Protein AF-A0A3S1DMP3-F1 (afdb_monomer_lite)

Radius of gyration: 12.72 Å; chains: 1; bounding box: 32×28×38 Å

pLDDT: mean 84.3, std 13.63, range [36.03, 95.69]

Foldseek 3Di:
DDDDPLVVVLVVLVVVLVVVDVWDWDADPNFTETEDADPVSVVVSQVCCCVPPVDGPCSNGVYYHYDDPPDD

Secondary structure (DSSP, 8-state):
---SHHHHHHHHHHHHHHHHS--EEEEETTEEEEEESSHHHHHHHHHHHHHHHS--HHHH-SEEEE------

Sequence (72 aa):
MATSRGFVEQDYVIEHIRQTFQCTVLWCEGRACLEYGTEEELYHISKYIQESFDKDLLDVFFTAIESIPLES

Structure (mmCIF, N/CA/C/O backbone):
data_AF-A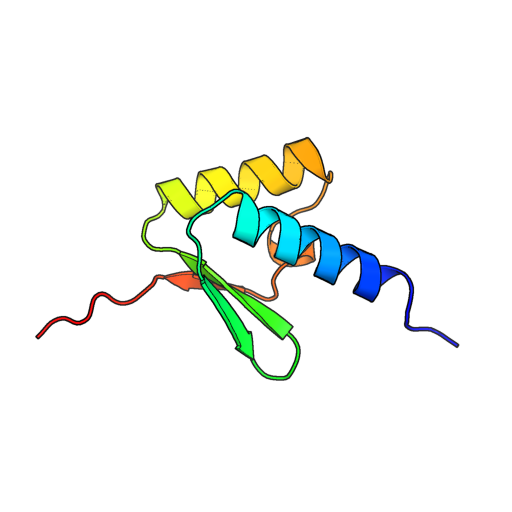0A3S1DMP3-F1
#
_entry.id   AF-A0A3S1DMP3-F1
#
loop_
_atom_site.group_PDB
_atom_site.id
_atom_site.type_symbol
_atom_site.label_atom_id
_atom_site.label_alt_id
_atom_site.label_comp_id
_atom_site.label_asym_id
_atom_site.label_entity_id
_atom_site.label_seq_id
_atom_site.pdbx_PDB_ins_code
_atom_site.Cartn_x
_atom_site.Cartn_y
_atom_site.Cartn_z
_atom_site.occupancy
_atom_site.B_iso_or_equiv
_atom_site.auth_seq_id
_atom_site.auth_comp_id
_atom_site.auth_asym_id
_atom_site.auth_atom_id
_atom_site.pdbx_PDB_model_num
ATOM 1 N N . MET A 1 1 ? 20.226 -18.517 -9.526 1.00 36.03 1 MET A N 1
ATOM 2 C CA . MET A 1 1 ? 20.435 -17.092 -9.197 1.00 36.03 1 MET A CA 1
ATOM 3 C C . MET A 1 1 ? 19.121 -16.375 -9.441 1.00 36.03 1 MET A C 1
ATOM 5 O O . MET A 1 1 ? 18.865 -15.917 -10.545 1.00 36.03 1 MET A O 1
ATOM 9 N N . ALA A 1 2 ? 18.231 -16.420 -8.454 1.00 53.88 2 ALA A N 1
ATOM 10 C CA . ALA A 1 2 ? 17.054 -15.558 -8.438 1.00 53.88 2 ALA A CA 1
ATOM 11 C C . ALA A 1 2 ? 17.469 -14.211 -7.817 1.00 53.88 2 ALA A C 1
ATOM 13 O O . ALA A 1 2 ? 18.626 -14.060 -7.456 1.00 53.88 2 ALA A O 1
ATOM 14 N N . THR A 1 3 ? 16.537 -13.284 -7.627 1.00 49.47 3 THR A N 1
ATOM 15 C CA . THR A 1 3 ? 16.676 -12.132 -6.712 1.00 49.47 3 THR A CA 1
ATOM 16 C C . THR A 1 3 ? 17.470 -10.934 -7.246 1.00 49.47 3 THR A C 1
ATOM 18 O O . THR A 1 3 ? 18.675 -10.828 -7.033 1.00 49.47 3 THR A O 1
ATOM 21 N N . SER A 1 4 ? 16.790 -10.002 -7.926 1.00 53.66 4 SER A N 1
ATOM 22 C CA . SER A 1 4 ? 17.090 -8.551 -7.818 1.00 53.66 4 SER A CA 1
ATOM 23 C C . SER A 1 4 ? 16.159 -7.672 -8.659 1.00 53.66 4 SER A C 1
ATOM 25 O O . SER A 1 4 ? 15.844 -6.572 -8.230 1.00 53.66 4 SER A O 1
ATOM 27 N N . ARG A 1 5 ? 15.666 -8.133 -9.820 1.00 51.56 5 ARG A N 1
ATOM 28 C CA . ARG A 1 5 ? 14.869 -7.259 -10.712 1.00 51.56 5 ARG A CA 1
ATOM 29 C C . ARG A 1 5 ? 13.500 -6.858 -10.150 1.00 51.56 5 ARG A C 1
ATOM 31 O O . ARG A 1 5 ? 13.129 -5.705 -10.293 1.00 51.56 5 ARG A O 1
ATOM 38 N N . GLY A 1 6 ? 12.797 -7.763 -9.465 1.00 56.19 6 GLY A N 1
ATOM 39 C CA . GLY A 1 6 ? 11.490 -7.447 -8.867 1.00 56.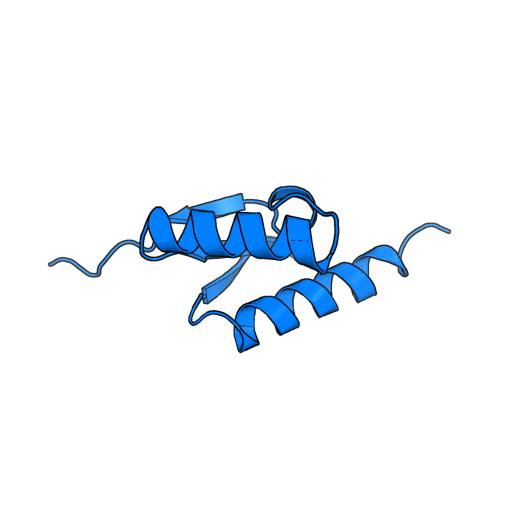19 6 GLY A CA 1
ATOM 40 C C . GLY A 1 6 ? 11.567 -6.517 -7.650 1.00 56.19 6 GLY A C 1
ATOM 41 O O . GLY A 1 6 ? 10.663 -5.722 -7.435 1.00 56.19 6 GLY A O 1
ATOM 42 N N . PHE A 1 7 ? 12.669 -6.564 -6.891 1.00 58.47 7 PHE A N 1
ATOM 43 C CA . PHE A 1 7 ? 12.834 -5.754 -5.678 1.00 58.47 7 PHE A CA 1
ATOM 44 C C . PHE A 1 7 ? 13.029 -4.270 -6.008 1.00 58.47 7 PHE A C 1
ATOM 46 O O . PHE A 1 7 ? 12.434 -3.417 -5.368 1.00 58.47 7 PHE A O 1
ATOM 53 N N . VAL A 1 8 ? 13.805 -3.965 -7.056 1.00 62.44 8 VAL A N 1
ATOM 54 C CA . VAL A 1 8 ? 14.009 -2.582 -7.528 1.00 62.44 8 VAL A CA 1
ATOM 55 C C . VAL A 1 8 ? 12.700 -1.973 -8.036 1.00 62.44 8 VAL A C 1
ATOM 57 O O . VAL A 1 8 ? 12.446 -0.793 -7.827 1.00 62.44 8 VAL A O 1
ATOM 60 N N . GLU A 1 9 ? 11.856 -2.779 -8.681 1.00 81.12 9 GLU A N 1
ATOM 61 C CA . GLU A 1 9 ? 10.558 -2.321 -9.175 1.00 81.12 9 GLU A CA 1
ATOM 62 C C . GLU A 1 9 ? 9.559 -2.098 -8.034 1.00 81.12 9 GLU A C 1
ATOM 64 O O . GLU A 1 9 ? 8.854 -1.098 -8.033 1.00 81.12 9 GLU A O 1
ATOM 69 N N . GLN A 1 10 ? 9.522 -2.984 -7.034 1.00 83.75 10 GLN A N 1
ATOM 70 C CA . GLN A 1 10 ? 8.672 -2.810 -5.855 1.00 83.75 10 GLN A CA 1
ATOM 71 C C . GLN A 1 10 ? 9.065 -1.565 -5.047 1.00 83.75 10 GLN A C 1
ATOM 73 O O . GLN A 1 10 ? 8.195 -0.771 -4.704 1.00 83.75 10 GLN A O 1
ATOM 78 N N . ASP A 1 11 ? 10.361 -1.359 -4.801 1.00 85.81 11 ASP A N 1
ATOM 79 C CA . ASP A 1 11 ? 10.875 -0.195 -4.066 1.00 85.81 11 ASP A CA 1
ATOM 80 C C . ASP A 1 11 ? 10.549 1.120 -4.798 1.00 85.81 11 ASP A C 1
ATOM 82 O O . ASP A 1 11 ? 10.080 2.080 -4.190 1.00 85.81 11 ASP A O 1
ATOM 86 N N . TYR A 1 12 ? 10.669 1.126 -6.133 1.00 89.62 12 TYR A N 1
ATOM 87 C CA . TYR A 1 12 ? 10.255 2.258 -6.964 1.00 89.62 12 TYR A CA 1
ATOM 88 C C . TYR A 1 12 ? 8.759 2.565 -6.840 1.00 89.62 12 TYR A C 1
ATOM 90 O O . TYR A 1 12 ? 8.384 3.724 -6.671 1.00 89.62 12 TYR A O 1
ATOM 98 N N . VAL A 1 13 ? 7.903 1.540 -6.909 1.00 90.88 13 VAL A N 1
ATOM 99 C CA . VAL A 1 13 ? 6.449 1.710 -6.775 1.00 90.88 13 VAL A CA 1
ATOM 100 C C . VAL A 1 13 ? 6.102 2.242 -5.382 1.00 90.88 13 VAL A C 1
ATOM 102 O O . VAL A 1 13 ? 5.328 3.189 -5.271 1.00 90.88 13 VAL A O 1
ATOM 105 N N . ILE A 1 14 ? 6.714 1.698 -4.325 1.00 90.88 14 ILE A N 1
ATOM 106 C CA . ILE A 1 14 ? 6.518 2.150 -2.940 1.00 90.88 14 ILE A CA 1
ATOM 107 C C . ILE A 1 14 ? 6.902 3.624 -2.789 1.00 90.88 14 ILE A C 1
ATOM 109 O O . ILE A 1 14 ? 6.109 4.410 -2.272 1.00 90.88 14 ILE A O 1
ATOM 113 N N . GLU A 1 15 ? 8.082 4.024 -3.263 1.00 90.56 15 GLU A N 1
ATOM 114 C CA . GLU A 1 15 ? 8.523 5.420 -3.195 1.00 90.56 15 GLU A CA 1
ATOM 115 C C . GLU A 1 15 ? 7.602 6.346 -4.004 1.00 90.56 15 GLU A C 1
ATOM 117 O O . GLU A 1 15 ? 7.277 7.443 -3.550 1.00 90.56 15 GLU A O 1
ATOM 122 N N . HIS A 1 16 ? 7.107 5.896 -5.161 1.00 91.62 16 HIS A N 1
ATOM 123 C CA . HIS A 1 16 ? 6.166 6.672 -5.971 1.00 91.62 16 HIS A CA 1
ATOM 124 C C . HIS A 1 16 ? 4.823 6.884 -5.261 1.00 91.62 16 HIS A C 1
ATOM 126 O O . HIS A 1 16 ? 4.282 7.993 -5.259 1.00 91.62 16 HIS A O 1
ATOM 132 N N . ILE A 1 17 ? 4.298 5.843 -4.610 1.00 90.75 17 ILE A N 1
ATOM 133 C CA . ILE A 1 17 ? 3.065 5.925 -3.819 1.00 90.75 17 ILE A CA 1
ATOM 134 C C . ILE A 1 17 ? 3.262 6.877 -2.641 1.00 90.75 17 ILE A C 1
ATOM 136 O O . ILE A 1 17 ? 2.429 7.754 -2.450 1.00 90.75 17 ILE A O 1
ATOM 140 N N . ARG A 1 18 ? 4.383 6.789 -1.912 1.00 90.38 18 ARG A N 1
ATOM 141 C CA . ARG A 1 18 ? 4.695 7.688 -0.782 1.00 90.38 18 ARG A CA 1
ATOM 142 C C . ARG A 1 18 ? 4.814 9.160 -1.182 1.00 90.38 18 ARG A C 1
ATOM 144 O O . ARG A 1 18 ? 4.596 10.036 -0.354 1.00 90.38 18 ARG A O 1
ATOM 151 N N . GLN A 1 19 ? 5.205 9.443 -2.424 1.00 90.06 19 GLN A N 1
ATOM 152 C CA . GLN A 1 19 ? 5.242 10.810 -2.953 1.00 90.06 19 GLN A CA 1
ATOM 153 C C . GLN A 1 19 ? 3.872 11.296 -3.437 1.00 90.06 19 GLN A C 1
ATOM 155 O O . GLN A 1 19 ? 3.604 12.496 -3.406 1.00 90.06 19 GLN A O 1
ATOM 160 N N . THR A 1 20 ? 3.021 10.377 -3.893 1.00 90.69 20 THR A N 1
ATOM 161 C CA . THR A 1 20 ? 1.703 10.688 -4.466 1.00 90.69 20 THR A CA 1
ATOM 162 C C . THR A 1 20 ? 0.622 10.795 -3.391 1.00 90.69 20 THR A C 1
ATOM 164 O O . THR A 1 20 ? -0.245 11.663 -3.462 1.00 90.69 20 THR A O 1
ATOM 167 N N . PHE A 1 21 ? 0.692 9.937 -2.377 1.00 87.94 21 PHE A N 1
ATOM 168 C CA . PHE A 1 21 ? -0.255 9.839 -1.276 1.00 87.94 21 PHE A CA 1
ATOM 169 C C . PHE A 1 21 ? 0.449 10.186 0.034 1.00 87.94 21 PHE A C 1
ATOM 171 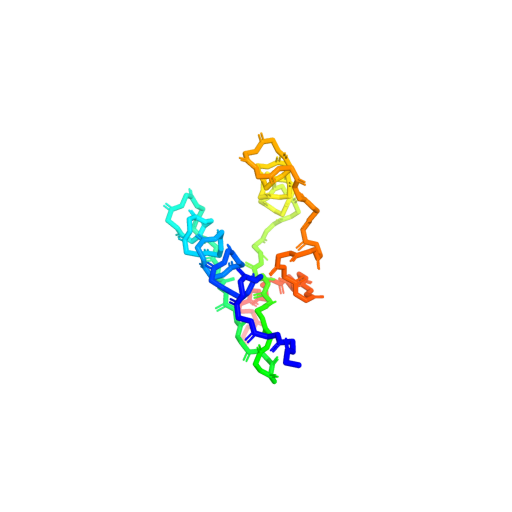O O . PHE A 1 21 ? 1.593 9.795 0.250 1.00 87.94 21 PHE A O 1
ATOM 178 N N . GLN A 1 22 ? -0.241 10.877 0.945 1.00 81.31 22 GLN A N 1
ATOM 179 C CA . GLN A 1 22 ? 0.258 11.129 2.305 1.00 81.31 22 GLN A CA 1
ATOM 180 C C . GLN A 1 22 ? 0.143 9.877 3.198 1.00 81.31 22 GLN A C 1
ATOM 182 O O . GLN A 1 22 ? -0.254 9.968 4.353 1.00 81.31 22 GLN A O 1
ATOM 187 N N . CYS A 1 23 ? 0.471 8.703 2.657 1.00 85.31 23 CYS A N 1
ATOM 188 C CA . CYS A 1 23 ? 0.383 7.426 3.352 1.00 85.31 23 CYS A CA 1
ATOM 189 C C . CYS A 1 23 ? 1.694 7.070 4.062 1.00 85.31 23 CYS A C 1
ATOM 191 O O . CYS A 1 23 ? 2.794 7.438 3.627 1.00 85.31 23 CYS A O 1
ATOM 193 N N . THR A 1 24 ? 1.586 6.262 5.111 1.00 89.62 24 THR A N 1
ATOM 194 C CA . THR A 1 24 ? 2.741 5.737 5.839 1.00 89.62 24 THR A CA 1
ATOM 195 C C . THR A 1 24 ? 3.072 4.340 5.325 1.00 89.62 24 THR A C 1
ATOM 197 O O . THR A 1 24 ? 2.191 3.515 5.108 1.00 89.62 24 THR A O 1
ATOM 200 N N . VAL A 1 25 ? 4.357 4.048 5.123 1.00 91.06 25 VAL A N 1
ATOM 201 C CA . VAL A 1 25 ? 4.811 2.693 4.781 1.00 91.06 25 VAL A CA 1
ATOM 202 C C . VAL A 1 25 ? 5.674 2.172 5.915 1.00 91.06 25 VAL A C 1
ATOM 204 O O . VAL A 1 25 ? 6.724 2.737 6.228 1.00 91.06 25 VAL A O 1
ATOM 207 N N . LEU A 1 26 ? 5.214 1.088 6.526 1.00 91.12 26 LEU A N 1
ATOM 208 C CA . LEU A 1 26 ? 5.905 0.382 7.592 1.00 91.12 26 LEU A CA 1
ATOM 209 C C . LEU A 1 26 ? 6.698 -0.784 7.008 1.00 91.12 26 LEU A C 1
ATOM 211 O O . LEU A 1 26 ? 6.320 -1.365 5.995 1.00 91.12 26 LEU A O 1
ATOM 215 N N . TRP A 1 27 ? 7.791 -1.156 7.664 1.00 89.44 27 TRP A N 1
ATOM 216 C CA . TRP A 1 27 ? 8.602 -2.300 7.255 1.00 89.44 27 TRP A CA 1
ATOM 217 C C . TRP A 1 27 ? 8.552 -3.372 8.340 1.00 89.44 27 TRP A C 1
ATOM 219 O O . TRP A 1 27 ? 9.122 -3.203 9.418 1.00 89.44 27 TRP A O 1
ATOM 229 N N . CYS A 1 28 ? 7.887 -4.488 8.049 1.00 82.50 28 CYS A N 1
ATOM 230 C CA . CYS A 1 28 ? 7.778 -5.640 8.941 1.00 82.50 28 CYS A CA 1
ATOM 231 C C . CYS A 1 28 ?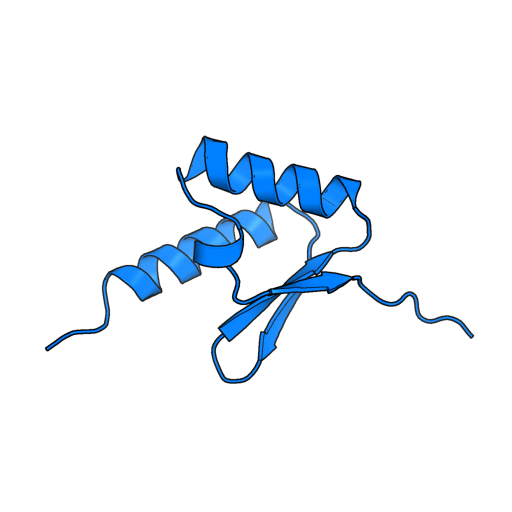 8.549 -6.818 8.340 1.00 82.50 28 CYS A C 1
ATOM 233 O O . CYS A 1 28 ? 8.214 -7.299 7.261 1.00 82.50 28 CYS A O 1
ATOM 235 N N . GLU A 1 29 ? 9.602 -7.277 9.024 1.00 82.62 29 GLU A N 1
ATOM 236 C CA . GLU A 1 29 ? 10.428 -8.420 8.584 1.00 82.62 29 GLU A CA 1
ATOM 237 C C . GLU A 1 29 ? 10.995 -8.271 7.154 1.00 82.62 29 GLU A C 1
ATOM 239 O O . GLU A 1 29 ? 11.134 -9.243 6.415 1.00 82.62 29 GLU A O 1
ATOM 244 N N . GLY A 1 30 ? 11.303 -7.038 6.739 1.00 83.62 30 GLY A N 1
ATOM 245 C CA . GLY A 1 30 ? 11.801 -6.745 5.389 1.00 83.62 30 GLY A CA 1
ATOM 246 C C . GLY A 1 30 ? 10.718 -6.692 4.307 1.00 83.62 30 GLY A C 1
ATOM 247 O O . GLY A 1 30 ? 11.049 -6.643 3.126 1.00 83.62 30 GLY A O 1
ATOM 248 N N . ARG A 1 31 ? 9.438 -6.685 4.691 1.00 85.62 31 ARG A N 1
ATOM 249 C CA . ARG A 1 31 ? 8.300 -6.501 3.789 1.00 85.62 31 ARG A CA 1
ATOM 250 C C . ARG A 1 31 ? 7.608 -5.171 4.065 1.00 85.62 31 ARG A C 1
ATOM 252 O O . ARG A 1 31 ? 7.413 -4.807 5.223 1.00 85.62 31 ARG A O 1
ATOM 259 N N . ALA A 1 32 ? 7.241 -4.465 3.002 1.00 90.81 32 ALA A N 1
ATOM 260 C CA . ALA A 1 32 ? 6.525 -3.203 3.100 1.00 90.81 32 ALA A CA 1
ATOM 261 C C . ALA A 1 32 ? 5.048 -3.445 3.428 1.00 90.81 32 ALA A C 1
ATOM 263 O O . ALA A 1 32 ? 4.388 -4.245 2.769 1.00 90.81 32 ALA A O 1
ATOM 264 N N . CYS A 1 33 ? 4.527 -2.738 4.419 1.00 92.69 33 CYS A N 1
ATOM 265 C CA . CYS A 1 33 ? 3.126 -2.721 4.803 1.00 92.69 33 CYS A CA 1
ATOM 266 C C . CYS A 1 33 ? 2.607 -1.299 4.602 1.00 92.69 33 CYS A C 1
ATOM 268 O O . CYS A 1 33 ? 3.226 -0.347 5.080 1.00 92.69 33 CYS A O 1
ATOM 270 N N . LEU A 1 34 ? 1.490 -1.154 3.897 1.00 94.00 34 LEU A N 1
ATOM 271 C CA . LEU A 1 34 ? 0.835 0.138 3.748 1.00 94.00 34 LEU A CA 1
ATOM 272 C C . LEU A 1 34 ? 0.037 0.425 5.015 1.00 94.00 34 LEU A C 1
ATOM 274 O O . LEU A 1 34 ? -0.790 -0.387 5.409 1.00 94.00 34 LEU A O 1
ATOM 278 N N . GLU A 1 35 ? 0.253 1.568 5.637 1.00 93.19 35 GLU A N 1
ATOM 279 C CA . GLU A 1 35 ? -0.631 2.087 6.669 1.00 93.19 35 GLU A CA 1
ATOM 280 C C . GLU A 1 35 ? -1.535 3.151 6.038 1.00 93.19 35 GLU A C 1
ATOM 282 O O . GLU A 1 35 ? -1.037 4.079 5.391 1.00 93.19 35 GLU A O 1
ATOM 287 N N . TYR A 1 36 ? -2.850 2.988 6.197 1.00 90.62 36 TYR A N 1
ATOM 288 C CA . TYR A 1 36 ? -3.859 3.879 5.624 1.00 90.62 36 TYR A CA 1
ATOM 289 C C . TYR A 1 36 ? -4.751 4.483 6.705 1.00 90.62 36 TYR A C 1
ATOM 291 O O . TYR A 1 36 ? -5.111 3.810 7.667 1.00 90.62 36 TYR A O 1
ATOM 299 N N . GLY A 1 37 ? -5.134 5.749 6.543 1.00 87.00 37 GLY A N 1
ATOM 300 C CA . GLY A 1 37 ? -5.989 6.441 7.515 1.00 87.00 37 GLY A CA 1
ATOM 301 C C . GLY A 1 37 ? -7.489 6.186 7.336 1.00 87.00 37 GLY A C 1
ATOM 302 O O . GLY A 1 37 ? -8.250 6.278 8.293 1.00 87.00 37 GLY A O 1
ATOM 303 N N . THR A 1 38 ? -7.932 5.897 6.109 1.00 89.25 38 THR A N 1
ATOM 304 C CA . THR A 1 38 ? -9.348 5.668 5.771 1.00 89.25 38 THR A CA 1
ATOM 305 C C . THR A 1 38 ? -9.490 4.640 4.649 1.00 89.25 38 THR A C 1
ATOM 307 O O . THR A 1 38 ? -8.595 4.495 3.815 1.00 89.25 38 THR A O 1
ATOM 310 N N . GLU A 1 39 ? -10.635 3.957 4.576 1.00 90.25 39 GLU A N 1
ATOM 311 C CA . GLU A 1 39 ? -10.924 3.016 3.481 1.00 90.25 39 GLU A CA 1
ATOM 312 C C . GLU A 1 39 ? -10.914 3.695 2.098 1.00 90.25 39 GLU A C 1
ATOM 314 O O . GLU A 1 39 ? -10.516 3.083 1.107 1.00 90.25 39 GLU A O 1
ATOM 319 N N . GLU A 1 40 ? -11.302 4.973 2.022 1.00 91.38 40 GLU A N 1
ATOM 320 C CA . GLU A 1 40 ? -11.237 5.765 0.787 1.00 91.38 40 GLU A CA 1
ATOM 321 C C . GLU A 1 40 ? -9.789 5.952 0.317 1.00 91.38 40 GLU A C 1
ATOM 323 O O . GLU A 1 40 ? -9.490 5.763 -0.863 1.00 91.38 40 GLU A O 1
ATOM 328 N N . GLU A 1 41 ? -8.869 6.263 1.235 1.00 90.88 41 GLU A N 1
ATOM 329 C CA . GLU A 1 41 ? -7.439 6.365 0.931 1.00 90.88 41 GLU A CA 1
ATOM 330 C C . GLU A 1 41 ? -6.879 5.030 0.426 1.00 90.88 41 GLU A C 1
ATOM 332 O O . GLU A 1 41 ? -6.222 4.993 -0.618 1.00 90.88 41 GLU A O 1
ATOM 337 N N . LEU A 1 42 ? -7.203 3.927 1.109 1.00 92.69 42 LEU A N 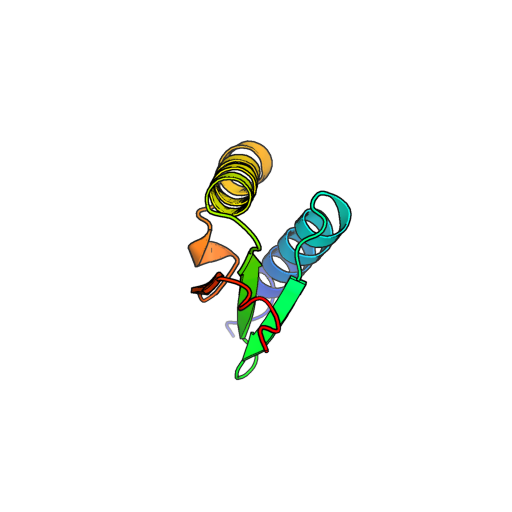1
ATOM 338 C CA . LEU A 1 42 ? -6.805 2.584 0.687 1.00 92.69 42 LEU A CA 1
ATOM 339 C C . LEU A 1 42 ? -7.309 2.262 -0.726 1.00 92.69 42 LEU A C 1
ATOM 341 O O . LEU A 1 42 ? -6.551 1.759 -1.560 1.00 92.69 42 LEU A O 1
ATOM 345 N N . TYR A 1 43 ? -8.575 2.575 -1.012 1.00 93.94 43 TYR A N 1
ATOM 346 C CA . TYR A 1 43 ? -9.172 2.369 -2.3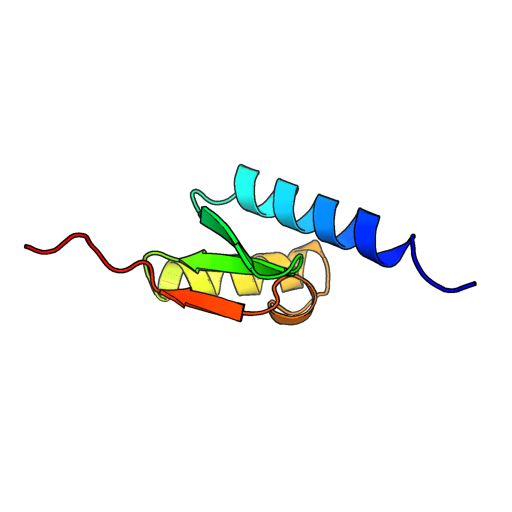27 1.00 93.94 43 TYR A CA 1
ATOM 347 C C . TYR A 1 43 ? -8.467 3.196 -3.408 1.00 93.94 43 TYR A C 1
ATOM 349 O O . TYR A 1 43 ? -8.145 2.671 -4.478 1.00 93.94 43 TYR A O 1
ATOM 357 N N . HIS A 1 44 ? -8.179 4.471 -3.135 1.00 94.50 44 HIS A N 1
ATOM 358 C CA . HIS A 1 44 ? -7.475 5.338 -4.076 1.00 94.50 44 HIS A CA 1
ATOM 359 C C . HIS A 1 44 ? -6.057 4.848 -4.369 1.00 94.50 44 HIS A C 1
ATOM 361 O O . HIS A 1 44 ? -5.666 4.807 -5.537 1.00 94.50 44 HIS A O 1
ATOM 367 N N . ILE A 1 45 ? -5.319 4.422 -3.343 1.00 93.62 45 ILE A N 1
ATOM 368 C CA . ILE A 1 45 ? -3.977 3.855 -3.501 1.00 93.62 45 ILE A CA 1
ATOM 369 C C . ILE A 1 45 ? -4.047 2.561 -4.314 1.00 93.62 45 ILE A C 1
ATOM 371 O O . ILE A 1 45 ? -3.338 2.429 -5.309 1.00 93.62 45 ILE A O 1
ATOM 375 N N . SER A 1 46 ? -4.939 1.633 -3.957 1.00 93.94 46 SER A N 1
ATOM 376 C CA . SER A 1 46 ? -5.093 0.359 -4.670 1.00 93.94 46 SER A CA 1
ATOM 377 C C . SER A 1 46 ? -5.421 0.570 -6.148 1.00 93.94 46 SER A C 1
ATOM 379 O O . SER A 1 46 ? -4.811 -0.054 -7.015 1.00 93.94 46 SER A O 1
ATOM 381 N N . LYS A 1 47 ? -6.356 1.476 -6.449 1.00 95.69 47 LYS A N 1
ATOM 382 C CA . LYS A 1 47 ? -6.734 1.790 -7.828 1.00 95.69 47 LYS A CA 1
ATOM 383 C C . LYS A 1 47 ? -5.580 2.432 -8.597 1.00 95.69 47 LYS A C 1
ATOM 385 O O . LYS A 1 47 ? -5.335 2.074 -9.745 1.00 95.69 47 LYS A O 1
ATOM 390 N N . TYR A 1 48 ? -4.847 3.344 -7.965 1.00 94.50 48 TYR A N 1
ATOM 391 C CA . TYR A 1 48 ? -3.703 4.000 -8.587 1.00 94.50 48 TYR A CA 1
ATOM 392 C C . TYR A 1 48 ? -2.580 3.019 -8.935 1.00 94.50 48 TYR A C 1
ATOM 394 O O . TYR A 1 48 ? -1.987 3.132 -10.008 1.00 94.50 48 TYR A O 1
ATOM 402 N N . ILE A 1 49 ? -2.309 2.046 -8.059 1.00 93.19 49 ILE A N 1
ATOM 403 C CA . ILE A 1 49 ? -1.321 0.991 -8.316 1.00 93.19 49 ILE A CA 1
ATOM 404 C C . ILE A 1 49 ? -1.716 0.186 -9.552 1.00 93.19 49 ILE A C 1
ATOM 406 O O . ILE A 1 49 ? -0.891 -0.027 -10.440 1.00 93.19 49 ILE A O 1
ATOM 410 N N . GLN A 1 50 ? -2.988 -0.197 -9.633 1.00 93.62 50 GLN A N 1
ATOM 411 C CA . GLN A 1 50 ? -3.512 -0.948 -10.762 1.00 93.62 50 GLN A CA 1
ATOM 412 C C . GLN A 1 50 ? -3.439 -0.141 -12.065 1.00 93.62 50 GLN A C 1
ATOM 414 O O . GLN A 1 50 ? -2.923 -0.633 -13.061 1.00 93.62 50 GLN A O 1
ATOM 419 N N . GLU A 1 51 ? -3.898 1.113 -12.067 1.00 94.69 51 GLU A N 1
ATOM 420 C CA . GLU A 1 51 ? -3.936 1.940 -13.282 1.00 94.69 51 GLU A CA 1
ATOM 421 C C . GLU A 1 51 ? -2.543 2.394 -13.750 1.00 94.69 51 GLU A C 1
ATOM 423 O O . GLU A 1 51 ? -2.319 2.532 -14.953 1.00 94.69 51 GLU A O 1
ATOM 428 N N . SER A 1 52 ? -1.606 2.627 -12.826 1.00 92.38 52 SER A N 1
ATOM 429 C CA . SER A 1 52 ? -0.279 3.173 -13.155 1.00 92.38 52 SER A CA 1
ATOM 430 C C . SER A 1 52 ? 0.785 2.098 -13.366 1.00 92.38 52 SER A C 1
ATOM 432 O O . SER A 1 52 ? 1.727 2.316 -14.128 1.00 92.38 52 SER A O 1
ATOM 434 N N . PHE A 1 53 ? 0.658 0.953 -12.692 1.00 89.62 53 PHE A N 1
ATOM 435 C CA . PHE A 1 53 ? 1.690 -0.086 -12.665 1.00 89.62 53 PHE A CA 1
ATOM 436 C C . PHE A 1 53 ? 1.186 -1.473 -13.069 1.00 89.62 53 PHE A C 1
ATOM 438 O O . PHE A 1 53 ? 2.008 -2.382 -13.135 1.00 89.62 53 PHE A O 1
ATOM 445 N N . ASP A 1 54 ? -0.115 -1.638 -13.349 1.00 92.12 54 ASP A N 1
ATOM 446 C CA . ASP A 1 54 ? -0.737 -2.933 -13.675 1.00 92.12 54 ASP A CA 1
ATOM 447 C C . ASP A 1 54 ? -0.470 -3.995 -12.588 1.00 92.12 54 ASP A C 1
ATOM 449 O O . ASP A 1 54 ? -0.181 -5.157 -12.866 1.00 92.12 54 ASP A O 1
ATOM 453 N N . LYS A 1 55 ? -0.504 -3.567 -11.318 1.00 90.56 55 LYS A N 1
ATOM 454 C CA . LYS A 1 55 ? -0.260 -4.414 -10.143 1.00 90.56 55 LYS A CA 1
ATOM 455 C C . LYS A 1 55 ? -1.412 -4.351 -9.156 1.00 90.56 55 LYS A C 1
ATOM 457 O O . LYS A 1 55 ? -2.096 -3.335 -9.046 1.00 90.56 55 LYS A O 1
ATOM 462 N N . ASP A 1 56 ? -1.563 -5.412 -8.377 1.00 91.88 56 ASP A N 1
ATOM 463 C CA . ASP A 1 56 ? -2.426 -5.405 -7.206 1.00 91.88 56 ASP A CA 1
ATOM 464 C C . ASP A 1 56 ? -1.707 -4.807 -5.992 1.00 91.88 56 ASP A C 1
ATOM 466 O O . ASP A 1 56 ? -0.477 -4.816 -5.882 1.00 91.88 56 ASP A O 1
ATOM 470 N N . LEU A 1 57 ? -2.487 -4.323 -5.024 1.00 91.31 57 LEU A N 1
ATOM 471 C CA . LEU A 1 57 ? -1.954 -3.791 -3.769 1.00 91.31 57 LEU A CA 1
ATOM 472 C C . LEU A 1 57 ? -1.030 -4.802 -3.070 1.00 91.31 57 LEU A C 1
ATOM 474 O O . LEU A 1 57 ? 0.015 -4.416 -2.551 1.00 91.31 57 LEU A O 1
ATOM 478 N N . LEU A 1 58 ? -1.394 -6.090 -3.096 1.00 91.31 58 LEU A N 1
ATOM 479 C CA . LEU A 1 58 ? -0.645 -7.167 -2.441 1.00 91.31 58 LEU A CA 1
ATOM 480 C C . LEU A 1 58 ? 0.598 -7.641 -3.218 1.00 91.31 58 LEU A C 1
ATOM 482 O O . LEU A 1 58 ? 1.439 -8.344 -2.659 1.00 91.31 58 LEU A O 1
ATOM 486 N N . ASP A 1 59 ? 0.745 -7.237 -4.483 1.00 89.44 59 ASP A N 1
ATOM 487 C CA . ASP A 1 59 ? 1.992 -7.402 -5.243 1.00 89.44 59 ASP A CA 1
ATOM 488 C C . ASP A 1 59 ? 3.041 -6.349 -4.852 1.00 89.44 59 ASP A C 1
ATOM 490 O O . ASP A 1 59 ? 4.241 -6.544 -5.060 1.00 89.44 59 ASP A O 1
ATOM 494 N N . VAL A 1 60 ? 2.599 -5.224 -4.280 1.00 89.75 60 VAL A N 1
ATOM 495 C CA . VAL A 1 60 ? 3.460 -4.107 -3.864 1.00 89.75 60 VAL A CA 1
ATOM 496 C C . VAL A 1 60 ? 3.700 -4.110 -2.357 1.00 89.75 60 VAL A C 1
ATOM 498 O O . VAL A 1 60 ? 4.834 -3.929 -1.910 1.00 89.75 60 VAL A O 1
ATOM 501 N N . PHE A 1 61 ? 2.658 -4.334 -1.564 1.00 92.06 61 PHE A N 1
ATOM 502 C CA . PHE A 1 61 ? 2.715 -4.380 -0.109 1.00 92.06 61 PHE A CA 1
ATOM 503 C C . PHE A 1 61 ? 2.353 -5.771 0.386 1.00 92.06 61 PHE A C 1
ATOM 505 O O . PHE A 1 61 ? 1.476 -6.431 -0.146 1.00 92.06 61 PHE A O 1
ATOM 512 N N . PHE A 1 62 ? 2.983 -6.218 1.462 1.00 91.12 62 PHE A N 1
ATOM 513 C CA . PHE A 1 62 ? 2.621 -7.478 2.095 1.00 91.12 62 PHE A CA 1
ATOM 514 C C . PHE A 1 62 ? 1.219 -7.439 2.712 1.00 91.12 62 PHE A C 1
ATOM 516 O O . PHE A 1 62 ? 0.502 -8.436 2.677 1.00 91.12 62 PHE A O 1
ATOM 523 N N . THR A 1 63 ? 0.834 -6.299 3.284 1.00 92.56 63 THR A N 1
ATOM 524 C CA . THR A 1 63 ? -0.504 -6.068 3.832 1.00 92.56 63 THR A CA 1
ATOM 525 C C . THR A 1 63 ? -0.796 -4.574 3.909 1.00 92.56 63 THR A C 1
ATOM 527 O O . THR A 1 63 ? 0.124 -3.752 3.869 1.00 92.56 63 THR A O 1
ATOM 530 N N . ALA A 1 64 ? -2.074 -4.238 4.061 1.00 92.19 64 ALA A N 1
ATOM 531 C CA . ALA A 1 64 ? -2.531 -2.912 4.442 1.00 92.19 64 ALA A CA 1
ATOM 532 C C . ALA A 1 64 ? -3.031 -2.937 5.893 1.00 92.19 64 ALA A C 1
ATOM 534 O O . ALA A 1 64 ? -3.694 -3.891 6.301 1.00 92.19 64 ALA A O 1
ATOM 535 N N . ILE A 1 65 ? -2.677 -1.925 6.674 1.00 91.12 65 ILE A N 1
ATOM 536 C CA . ILE A 1 65 ? -2.974 -1.794 8.099 1.00 91.12 65 ILE A CA 1
ATOM 537 C C . ILE A 1 65 ? -3.716 -0.475 8.285 1.00 91.12 65 ILE A C 1
ATOM 539 O O . ILE A 1 65 ? -3.256 0.562 7.817 1.00 91.12 65 ILE A O 1
ATOM 543 N N . GLU A 1 66 ? -4.863 -0.515 8.952 1.00 88.81 66 GLU A N 1
ATOM 544 C CA . GLU A 1 66 ? -5.565 0.709 9.324 1.00 88.81 66 GLU A CA 1
ATOM 545 C C . GLU A 1 66 ? -4.745 1.454 10.384 1.00 88.81 66 GLU A C 1
ATOM 547 O O . GLU A 1 66 ? -4.325 0.869 11.389 1.00 88.81 66 GLU A O 1
ATOM 552 N N . SER A 1 67 ? -4.482 2.737 10.140 1.00 87.44 67 SER A N 1
ATOM 553 C CA . SER A 1 67 ? -3.804 3.606 11.092 1.00 87.44 67 SER A CA 1
ATOM 554 C C . SER A 1 67 ? -4.721 3.776 12.296 1.00 87.44 67 SER A C 1
ATOM 556 O O . SER A 1 67 ? -5.829 4.296 12.179 1.00 87.44 67 SER A O 1
ATOM 558 N N . ILE A 1 68 ? -4.274 3.305 13.458 1.00 79.12 68 ILE A N 1
ATOM 559 C CA . ILE A 1 68 ? -5.043 3.451 14.690 1.00 79.12 68 ILE A CA 1
ATOM 560 C C . ILE A 1 68 ? -4.879 4.908 15.135 1.00 79.12 68 ILE A C 1
ATOM 562 O O . ILE A 1 68 ? -3.755 5.302 15.471 1.00 79.12 68 ILE A O 1
ATOM 566 N N . PRO A 1 69 ? -5.947 5.729 15.147 1.00 69.50 69 PRO A N 1
ATOM 567 C CA . PRO A 1 69 ? -5.849 7.066 15.702 1.00 69.50 69 PRO A CA 1
ATOM 568 C C . PRO A 1 69 ? -5.427 6.945 17.166 1.00 69.50 69 PRO A C 1
ATOM 570 O O . PRO A 1 69 ? -5.886 6.065 17.896 1.00 69.50 69 PRO A O 1
ATOM 573 N N . LEU A 1 70 ? -4.510 7.812 17.592 1.00 65.75 70 LEU A N 1
ATOM 574 C CA . LEU A 1 70 ? -4.033 7.851 18.970 1.00 65.75 70 LEU A CA 1
ATOM 575 C C . LEU A 1 70 ? -5.158 8.400 19.878 1.00 65.75 70 LEU A C 1
ATOM 577 O O . LEU A 1 70 ? -5.147 9.564 20.263 1.00 65.75 70 LEU A O 1
ATOM 581 N N . GLU A 1 71 ? -6.168 7.586 20.174 1.00 64.44 71 GLU A N 1
ATOM 582 C CA . GLU A 1 71 ? -7.183 7.815 21.209 1.00 64.44 71 GLU A CA 1
ATOM 583 C C . GLU A 1 71 ? -6.845 6.858 22.372 1.00 64.44 71 GLU A C 1
ATOM 585 O O . GLU A 1 71 ? -6.691 5.661 22.151 1.00 64.44 71 GLU A O 1
ATOM 590 N N . SER A 1 72 ? -6.672 7.248 23.637 1.00 48.78 72 SER A N 1
ATOM 591 C CA . SER A 1 72 ? -6.990 8.460 24.403 1.00 48.78 72 SER A CA 1
ATOM 592 C C . SER A 1 72 ? -6.034 8.594 25.596 1.00 48.78 72 SER A C 1
ATOM 594 O O . SER A 1 72 ? -5.482 7.551 26.022 1.00 48.78 72 SER A O 1
#

Organism: NCBI:txid170367